Protein AF-A0A969Q692-F1 (afdb_monomer_lite)

Radius of gyration: 15.42 Å; chains: 1; boun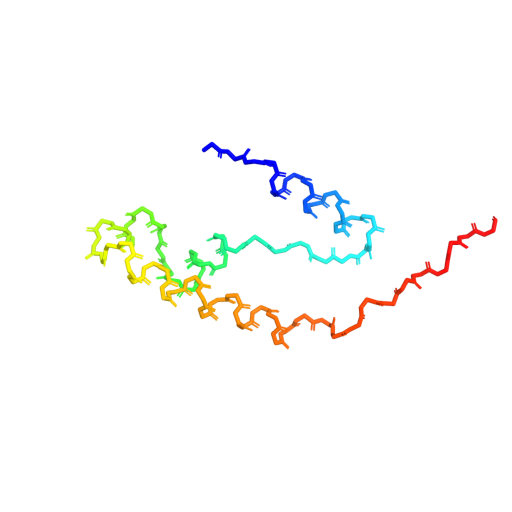ding box: 38×26×43 Å

Structure (mmCIF, N/CA/C/O backbone):
data_AF-A0A969Q692-F1
#
_entry.id   AF-A0A969Q692-F1
#
loop_
_atom_site.group_PDB
_atom_site.id
_atom_site.type_symbol
_atom_site.label_atom_id
_atom_site.label_alt_id
_atom_site.label_comp_id
_atom_site.label_asym_id
_atom_site.label_entity_id
_atom_site.label_seq_id
_atom_site.pdbx_PDB_ins_code
_atom_site.Cartn_x
_atom_site.Cartn_y
_atom_site.Cartn_z
_atom_site.occupancy
_atom_site.B_iso_or_equiv
_atom_site.auth_seq_id
_atom_site.auth_comp_id
_atom_site.auth_asym_id
_atom_site.auth_atom_id
_atom_site.pdbx_PDB_model_num
ATOM 1 N N . MET A 1 1 ? 3.301 14.258 -1.173 1.00 44.44 1 MET A N 1
ATOM 2 C CA . MET A 1 1 ? 2.376 15.226 -0.539 1.00 44.44 1 MET A CA 1
ATOM 3 C C . MET A 1 1 ? 1.132 14.456 -0.115 1.00 44.44 1 MET A C 1
ATOM 5 O O . MET A 1 1 ? 0.319 14.087 -0.950 1.00 44.44 1 MET A O 1
ATOM 9 N N . GLY A 1 2 ? 1.083 14.046 1.153 1.00 57.06 2 GLY A N 1
ATOM 10 C CA . GLY A 1 2 ? 0.099 13.087 1.650 1.00 57.06 2 GLY A CA 1
ATOM 11 C C . GLY A 1 2 ? -1.193 13.780 2.051 1.00 57.06 2 GLY A C 1
ATOM 12 O O . GLY A 1 2 ? -1.197 14.572 2.986 1.00 57.06 2 GLY A O 1
ATOM 13 N N . ALA A 1 3 ? -2.302 13.438 1.400 1.00 65.81 3 A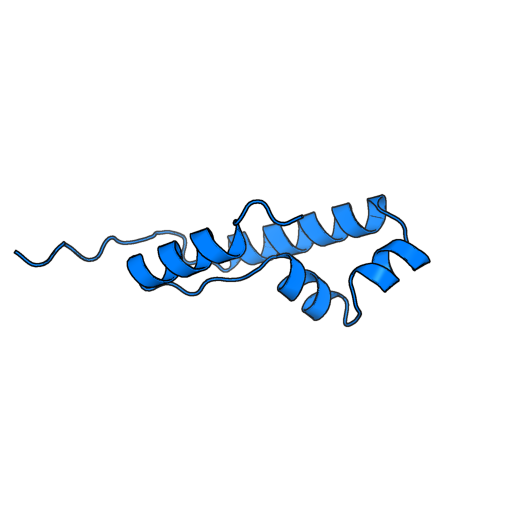LA A N 1
ATOM 14 C CA . ALA A 1 3 ? -3.646 13.938 1.712 1.00 65.81 3 ALA A CA 1
ATOM 15 C C . ALA A 1 3 ? -4.186 13.485 3.095 1.00 65.81 3 ALA A C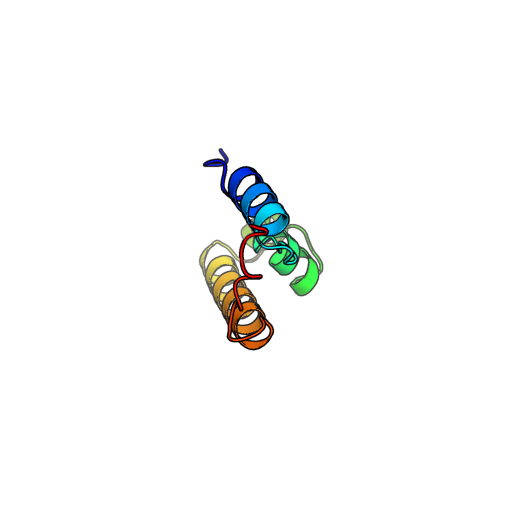 1
ATOM 17 O O . ALA A 1 3 ? -5.391 13.380 3.288 1.00 65.81 3 ALA A O 1
ATOM 18 N N . GLY A 1 4 ? -3.311 13.125 4.041 1.00 75.31 4 GLY A N 1
ATOM 19 C CA . GLY A 1 4 ? -3.673 12.676 5.384 1.00 75.31 4 GLY A CA 1
ATOM 20 C C . GLY A 1 4 ? -4.265 11.266 5.468 1.00 75.31 4 GLY A C 1
ATOM 21 O O . GLY A 1 4 ? -4.686 10.874 6.552 1.00 75.31 4 GLY A O 1
ATOM 22 N N . LYS A 1 5 ? -4.278 10.490 4.374 1.00 83.62 5 LYS A N 1
ATOM 23 C CA . LYS A 1 5 ? -4.949 9.177 4.296 1.00 83.62 5 LYS A CA 1
ATOM 24 C C . LYS A 1 5 ? -4.472 8.203 5.373 1.00 83.62 5 LYS A C 1
ATOM 26 O O . LYS A 1 5 ? -5.307 7.651 6.077 1.00 83.62 5 LYS A O 1
ATOM 31 N N . SER A 1 6 ? -3.161 8.069 5.582 1.00 82.75 6 SER A N 1
ATOM 32 C CA . SER A 1 6 ? -2.630 7.170 6.615 1.00 82.75 6 SER A CA 1
ATOM 33 C C . SER A 1 6 ? -2.928 7.676 8.033 1.00 82.75 6 SER A C 1
ATOM 35 O O . SER A 1 6 ? -3.193 6.886 8.931 1.00 82.75 6 SER A O 1
ATOM 37 N N . SER A 1 7 ? -2.958 8.995 8.260 1.00 84.88 7 SER A N 1
ATOM 38 C CA . SER A 1 7 ? -3.320 9.562 9.570 1.00 84.88 7 SER A CA 1
ATOM 39 C C . SER A 1 7 ? -4.806 9.393 9.893 1.00 84.88 7 SER A C 1
ATOM 41 O O . SER A 1 7 ? -5.145 9.016 11.013 1.00 84.88 7 SER A O 1
ATOM 43 N N . VAL A 1 8 ? -5.691 9.637 8.922 1.00 86.94 8 VAL A N 1
ATOM 44 C CA . VAL A 1 8 ? -7.137 9.410 9.066 1.00 86.94 8 VAL A CA 1
ATOM 45 C C . VAL A 1 8 ? -7.431 7.916 9.185 1.00 86.94 8 VAL A C 1
ATOM 47 O O . VAL A 1 8 ? -8.154 7.514 10.088 1.00 86.94 8 VAL A O 1
ATOM 50 N N . GLY A 1 9 ? -6.816 7.085 8.343 1.00 85.62 9 GLY A N 1
ATOM 51 C CA . GLY A 1 9 ? -6.983 5.635 8.348 1.00 85.62 9 GLY A CA 1
ATOM 52 C C . GLY A 1 9 ? -6.546 4.985 9.659 1.00 85.62 9 GLY A C 1
ATOM 53 O O . GLY A 1 9 ? -7.295 4.185 10.210 1.00 85.62 9 GLY A O 1
ATOM 54 N N . ARG A 1 10 ? -5.398 5.389 10.226 1.00 86.56 10 ARG A N 1
ATOM 55 C CA . ARG A 1 10 ? -4.961 4.922 11.555 1.00 86.56 10 ARG A CA 1
ATOM 56 C C . ARG A 1 10 ? -5.946 5.305 12.656 1.00 86.56 10 ARG A C 1
ATOM 58 O O . ARG A 1 10 ? -6.290 4.462 13.477 1.00 86.56 10 ARG A O 1
ATOM 65 N N . ARG A 1 11 ? -6.421 6.556 12.673 1.00 88.50 11 ARG A N 1
ATOM 66 C CA . ARG A 1 11 ? -7.414 7.013 13.663 1.00 88.50 11 ARG A CA 1
ATOM 67 C C . ARG A 1 11 ? -8.726 6.245 13.541 1.00 88.50 11 ARG A C 1
ATOM 69 O O . ARG A 1 11 ? -9.252 5.793 14.551 1.00 88.50 11 ARG A O 1
ATOM 76 N N . LEU A 1 12 ? -9.208 6.052 12.316 1.00 87.31 12 LEU A N 1
ATOM 77 C CA . LEU A 1 12 ? -10.423 5.292 12.051 1.00 87.31 12 LEU A CA 1
ATOM 78 C C . LEU A 1 12 ? -10.269 3.828 12.482 1.00 87.31 12 LEU A C 1
ATOM 80 O O 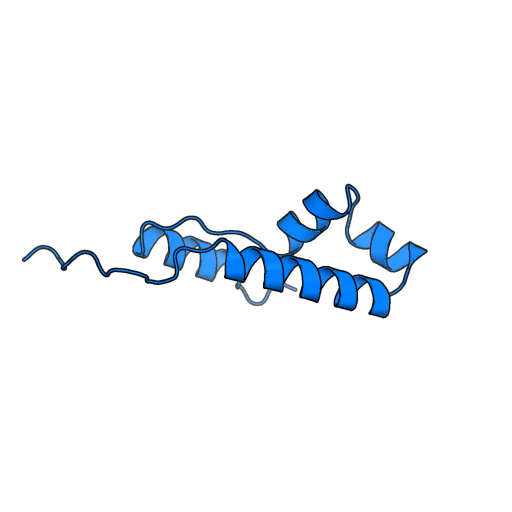. LEU A 1 12 ? -11.139 3.293 13.157 1.00 87.31 12 LEU A O 1
ATOM 84 N N . ALA A 1 13 ? -9.146 3.191 12.157 1.00 86.94 13 ALA A N 1
ATOM 85 C CA . ALA A 1 13 ? -8.880 1.810 12.543 1.00 86.94 13 ALA A CA 1
ATOM 86 C C . ALA A 1 13 ? -8.841 1.628 14.069 1.00 86.94 13 ALA A C 1
ATOM 88 O O . ALA A 1 13 ? -9.445 0.688 14.583 1.00 86.94 13 ALA A O 1
ATOM 89 N N . LEU A 1 14 ? -8.224 2.572 14.793 1.00 86.81 14 LEU A N 1
ATOM 90 C CA . LEU A 1 14 ? -8.240 2.604 16.259 1.00 86.81 14 LEU A CA 1
ATOM 91 C C . LEU A 1 14 ? -9.666 2.708 16.813 1.00 86.81 14 LEU A C 1
ATOM 93 O O . LEU A 1 14 ? -10.016 1.965 17.724 1.00 86.81 14 LEU A O 1
ATOM 97 N N . GLN A 1 15 ? -10.498 3.591 16.252 1.00 87.50 15 GLN A N 1
ATOM 98 C CA . GLN A 1 15 ? -11.894 3.749 16.678 1.00 87.50 15 GLN A CA 1
ATOM 99 C C . GLN A 1 15 ? -12.747 2.509 16.391 1.00 87.50 15 GLN A C 1
ATOM 101 O O . GLN A 1 15 ? -13.658 2.200 17.153 1.00 87.50 15 GLN A O 1
ATOM 106 N N . LEU A 1 16 ? -12.459 1.798 15.300 1.00 83.88 16 LEU A N 1
ATOM 107 C CA . LEU A 1 16 ? -13.190 0.598 14.897 1.00 83.88 16 LEU A CA 1
ATOM 108 C C . LEU A 1 16 ? -12.621 -0.694 15.507 1.00 83.88 16 LEU A C 1
ATOM 110 O O . LEU A 1 16 ? -13.206 -1.756 15.303 1.00 83.88 16 LEU A O 1
ATOM 114 N N . GLY A 1 17 ? -11.496 -0.629 16.227 1.00 83.50 17 GLY A N 1
ATOM 115 C CA . GLY A 1 17 ? -10.822 -1.805 16.784 1.00 83.50 17 GLY A CA 1
ATOM 116 C C . GLY A 1 17 ? -10.280 -2.766 15.720 1.00 83.50 17 GLY A C 1
ATOM 117 O O . GLY A 1 17 ? -10.200 -3.968 15.964 1.00 83.50 17 GLY A O 1
ATOM 118 N N . VAL A 1 18 ? -9.938 -2.259 14.532 1.00 83.25 18 VAL A N 1
ATOM 119 C CA . VAL A 1 18 ? -9.410 -3.055 13.411 1.00 83.25 18 VAL A CA 1
ATOM 120 C C . VAL A 1 18 ? -7.959 -2.692 13.112 1.00 83.25 18 VAL A C 1
ATOM 122 O O . VAL A 1 18 ? -7.467 -1.631 13.492 1.00 83.25 18 VAL A O 1
ATOM 125 N N . THR A 1 19 ? -7.253 -3.567 12.399 1.00 84.44 19 THR A N 1
ATOM 126 C CA . THR A 1 19 ? -5.895 -3.282 11.926 1.00 84.44 19 THR A CA 1
ATOM 127 C C . THR A 1 19 ? -5.937 -2.353 10.714 1.00 84.44 19 THR A C 1
ATOM 129 O O . THR A 1 19 ? -6.642 -2.620 9.742 1.00 84.44 19 THR A O 1
ATOM 132 N N . PHE A 1 20 ? -5.145 -1.281 10.748 1.00 85.25 20 PHE A N 1
ATOM 133 C CA . PHE A 1 20 ? -4.868 -0.465 9.568 1.00 85.25 20 PHE A CA 1
ATOM 134 C C . PHE A 1 20 ? -3.735 -1.099 8.754 1.00 85.25 20 PHE A C 1
ATOM 136 O O . PHE A 1 20 ? -2.698 -1.436 9.323 1.00 85.25 20 PHE A O 1
ATOM 143 N N . LYS A 1 21 ? -3.918 -1.220 7.438 1.00 86.25 21 LYS A N 1
ATOM 144 C CA . LYS A 1 21 ? -2.864 -1.601 6.491 1.00 86.25 21 LYS A CA 1
ATOM 145 C C . LYS A 1 21 ? -2.688 -0.488 5.469 1.00 86.25 21 LYS A C 1
ATOM 147 O O . LYS A 1 21 ? -3.681 -0.036 4.897 1.00 86.25 21 LYS A O 1
ATOM 152 N N . ASP A 1 22 ? -1.452 -0.053 5.263 1.00 86.56 22 ASP A N 1
ATOM 153 C CA . ASP A 1 22 ? -1.116 0.909 4.217 1.00 86.56 22 ASP A CA 1
ATOM 154 C C . ASP A 1 22 ? -0.795 0.152 2.920 1.00 86.56 22 ASP A C 1
ATOM 156 O O . ASP A 1 22 ? -0.054 -0.831 2.936 1.00 86.56 22 ASP A O 1
ATOM 160 N N . ALA A 1 23 ? -1.399 0.563 1.805 1.00 84.44 23 ALA A N 1
ATOM 161 C CA . ALA A 1 23 ? -1.214 -0.128 0.533 1.00 84.44 23 ALA A CA 1
ATOM 162 C C . ALA A 1 23 ? 0.218 0.031 0.003 1.00 84.44 23 ALA A C 1
ATOM 164 O O . ALA A 1 23 ? 0.736 -0.911 -0.591 1.00 84.44 23 ALA A O 1
ATOM 165 N N . ASP A 1 24 ? 0.867 1.173 0.257 1.00 86.88 24 ASP A N 1
ATOM 166 C CA . ASP A 1 24 ? 2.239 1.420 -0.190 1.00 86.88 24 ASP A CA 1
ATOM 167 C C . ASP A 1 24 ? 3.215 0.480 0.536 1.00 86.88 24 ASP A C 1
ATOM 169 O O . ASP A 1 24 ? 4.075 -0.138 -0.096 1.00 86.88 24 ASP A O 1
ATOM 173 N N . ASP A 1 25 ? 3.021 0.289 1.844 1.00 89.56 25 ASP A N 1
ATOM 174 C CA . ASP A 1 25 ? 3.810 -0.654 2.646 1.00 89.56 25 ASP A CA 1
ATOM 175 C C . ASP A 1 25 ? 3.629 -2.095 2.142 1.00 89.56 25 ASP A C 1
ATOM 177 O O . ASP A 1 25 ? 4.598 -2.836 1.966 1.00 89.56 25 ASP A O 1
ATOM 181 N N . GLU A 1 26 ? 2.391 -2.496 1.846 1.00 90.38 26 GLU A N 1
ATOM 182 C CA . GLU A 1 26 ? 2.084 -3.833 1.324 1.00 90.38 26 GLU A CA 1
ATOM 183 C C . GLU A 1 26 ? 2.662 -4.049 -0.087 1.00 90.38 26 GLU A C 1
ATOM 185 O O . GLU A 1 26 ? 3.090 -5.159 -0.412 1.00 90.38 26 GLU A O 1
ATOM 190 N N . ILE A 1 27 ? 2.744 -3.000 -0.915 1.00 89.50 27 ILE A N 1
ATOM 191 C CA . ILE A 1 27 ? 3.427 -3.045 -2.217 1.00 89.50 27 ILE A CA 1
ATOM 192 C C . ILE A 1 27 ? 4.930 -3.269 -2.032 1.00 89.50 27 ILE A C 1
ATOM 194 O O . ILE A 1 27 ? 5.493 -4.129 -2.710 1.00 89.50 27 ILE A O 1
ATOM 198 N N . VAL A 1 28 ? 5.580 -2.560 -1.103 1.00 91.56 28 VAL A N 1
ATOM 199 C CA . VAL A 1 28 ? 7.012 -2.753 -0.803 1.00 91.56 28 VAL A CA 1
ATOM 200 C C . VAL A 1 28 ? 7.278 -4.169 -0.295 1.00 91.56 28 VAL A C 1
ATOM 202 O O . VAL A 1 28 ? 8.211 -4.823 -0.764 1.00 91.56 28 VAL A O 1
ATOM 205 N N . ILE A 1 29 ? 6.435 -4.676 0.610 1.00 90.44 29 ILE A N 1
ATOM 206 C CA . ILE A 1 29 ? 6.537 -6.043 1.139 1.00 90.44 29 ILE A CA 1
ATOM 207 C C . ILE A 1 29 ? 6.372 -7.073 0.015 1.00 90.44 29 ILE A C 1
ATOM 209 O O . ILE A 1 29 ? 7.152 -8.020 -0.070 1.00 90.44 29 ILE A O 1
ATOM 213 N N . ALA A 1 30 ? 5.385 -6.893 -0.866 1.00 88.12 30 ALA A N 1
ATOM 214 C CA . ALA A 1 30 ? 5.130 -7.815 -1.969 1.00 88.12 30 ALA A CA 1
ATOM 215 C C . ALA A 1 30 ? 6.225 -7.778 -3.049 1.00 88.12 30 ALA A C 1
ATOM 217 O O . ALA A 1 30 ? 6.547 -8.814 -3.629 1.00 88.12 30 ALA A O 1
ATOM 218 N N . ALA A 1 31 ? 6.792 -6.602 -3.327 1.00 88.31 31 ALA A N 1
ATOM 219 C CA . ALA A 1 31 ? 7.831 -6.419 -4.337 1.00 88.31 31 ALA A CA 1
ATOM 220 C C . ALA A 1 31 ? 9.249 -6.724 -3.818 1.00 88.31 31 ALA A C 1
ATOM 222 O O . ALA A 1 31 ? 10.166 -6.917 -4.621 1.00 88.31 31 ALA A O 1
ATOM 223 N N . GLY A 1 32 ? 9.442 -6.736 -2.494 1.00 92.25 32 GLY A N 1
ATOM 224 C CA . GLY A 1 32 ? 10.745 -6.912 -1.847 1.00 92.25 32 GLY A CA 1
ATOM 225 C C . GLY A 1 32 ? 11.729 -5.773 -2.126 1.00 92.25 32 GLY A C 1
ATOM 226 O O . GLY A 1 32 ? 12.936 -5.966 -1.997 1.00 92.25 32 GLY A O 1
ATOM 227 N N . ARG A 1 33 ? 11.235 -4.611 -2.567 1.00 92.19 33 ARG A N 1
ATOM 228 C CA . ARG A 1 33 ? 12.043 -3.442 -2.933 1.00 92.19 33 ARG A CA 1
ATOM 229 C C . ARG A 1 33 ? 11.249 -2.137 -2.777 1.00 92.19 33 ARG A C 1
ATOM 231 O O . ARG A 1 33 ? 10.017 -2.179 -2.821 1.00 92.19 33 ARG A O 1
ATOM 238 N N . PRO A 1 34 ? 11.924 -0.988 -2.619 1.00 93.56 34 PRO A N 1
ATOM 239 C CA . PRO A 1 34 ? 11.288 0.326 -2.563 1.00 93.56 34 PRO A CA 1
ATOM 240 C C . PRO A 1 34 ? 10.437 0.642 -3.799 1.00 93.56 34 PRO A C 1
ATOM 242 O O . PRO A 1 34 ? 10.802 0.305 -4.923 1.00 93.56 34 PRO A O 1
ATOM 245 N N . ILE A 1 35 ? 9.346 1.391 -3.608 1.00 90.12 35 ILE A N 1
ATOM 246 C CA . ILE A 1 35 ? 8.497 1.882 -4.710 1.00 90.12 35 ILE A CA 1
ATOM 247 C C . ILE A 1 35 ? 9.308 2.706 -5.718 1.00 90.12 35 ILE A C 1
ATOM 249 O O . ILE A 1 35 ? 9.104 2.567 -6.920 1.00 90.12 35 ILE A O 1
ATOM 253 N N . ALA A 1 36 ? 10.255 3.523 -5.245 1.00 92.50 36 ALA A N 1
ATOM 254 C CA . ALA A 1 36 ? 11.120 4.322 -6.112 1.00 92.50 36 ALA A CA 1
ATOM 255 C C . ALA A 1 36 ? 11.876 3.459 -7.138 1.00 92.50 36 ALA A C 1
ATOM 257 O O . ALA A 1 36 ? 11.926 3.824 -8.311 1.00 92.50 36 ALA A O 1
ATOM 258 N N . ASP A 1 37 ? 12.368 2.289 -6.724 1.00 93.50 37 ASP A N 1
ATOM 259 C CA . ASP A 1 37 ? 13.081 1.357 -7.604 1.00 93.50 37 ASP A CA 1
ATOM 260 C C . ASP A 1 37 ? 12.122 0.707 -8.610 1.00 93.50 37 ASP A C 1
ATOM 262 O O . ASP A 1 37 ? 12.459 0.542 -9.779 1.00 93.50 37 ASP A O 1
ATOM 266 N N . ILE A 1 38 ? 10.886 0.403 -8.194 1.00 89.38 38 ILE A N 1
ATOM 267 C CA . ILE A 1 38 ? 9.840 -0.107 -9.098 1.00 89.38 38 ILE A CA 1
ATOM 268 C C . ILE A 1 38 ? 9.545 0.915 -10.200 1.00 89.38 38 ILE A C 1
ATOM 270 O O . ILE A 1 38 ? 9.499 0.551 -11.372 1.00 89.38 38 ILE A O 1
ATOM 274 N N . PHE A 1 39 ? 9.378 2.189 -9.839 1.00 90.75 39 PHE A N 1
ATOM 275 C CA . PHE A 1 39 ? 9.160 3.258 -10.814 1.00 90.75 39 PHE A CA 1
ATOM 276 C C . PHE A 1 39 ? 10.367 3.450 -11.733 1.00 90.75 39 PHE A C 1
ATOM 278 O O . PHE A 1 39 ? 10.184 3.588 -12.940 1.00 90.75 39 PHE A O 1
ATOM 285 N N . ALA A 1 40 ? 11.582 3.446 -11.179 1.00 93.19 40 ALA A N 1
ATOM 286 C CA . ALA A 1 40 ? 12.806 3.650 -11.946 1.00 93.19 40 ALA A CA 1
ATOM 287 C C . ALA A 1 40 ? 13.061 2.521 -12.958 1.00 93.19 40 ALA A C 1
ATOM 289 O O . ALA A 1 40 ? 13.490 2.787 -14.077 1.00 93.19 40 ALA A O 1
ATOM 290 N N . GLU A 1 41 ? 12.785 1.271 -12.582 1.00 93.00 41 GLU A N 1
ATOM 291 C CA . GLU A 1 41 ? 13.058 0.104 -13.425 1.00 93.00 41 GLU A CA 1
ATOM 292 C C . GLU A 1 41 ? 11.905 -0.253 -14.367 1.00 93.00 41 GLU A C 1
ATOM 294 O O . GLU A 1 41 ? 12.140 -0.747 -15.469 1.00 93.00 41 GLU A O 1
ATOM 299 N N . ARG A 1 42 ? 10.656 -0.072 -13.921 1.00 89.06 42 ARG A N 1
ATOM 300 C CA . ARG A 1 42 ? 9.469 -0.630 -14.593 1.00 89.06 42 ARG A CA 1
ATOM 301 C C . ARG A 1 42 ? 8.431 0.409 -15.004 1.00 89.06 42 ARG A C 1
ATOM 303 O O . ARG A 1 42 ? 7.501 0.075 -15.734 1.00 89.06 42 ARG A O 1
ATOM 310 N N . GLY A 1 43 ? 8.590 1.655 -14.566 1.00 92.25 43 GLY A N 1
ATOM 311 C CA . GLY A 1 43 ? 7.660 2.738 -14.860 1.00 92.25 43 GLY A CA 1
ATOM 312 C C . GLY A 1 43 ? 6.340 2.656 -14.089 1.00 92.25 43 GLY A C 1
ATOM 313 O O . GLY A 1 43 ? 6.096 1.758 -13.278 1.00 92.25 43 GLY A O 1
ATOM 314 N N . GLU A 1 44 ? 5.474 3.639 -14.340 1.00 92.50 44 GLU A N 1
ATOM 315 C CA . GLU A 1 44 ? 4.206 3.788 -13.619 1.00 92.50 44 GLU A CA 1
ATOM 316 C C . GLU A 1 44 ? 3.214 2.657 -13.924 1.00 92.50 44 GLU A C 1
ATOM 318 O O . GLU A 1 44 ? 2.524 2.196 -13.017 1.00 92.50 44 GLU A O 1
ATOM 323 N N . ASP A 1 45 ? 3.153 2.165 -15.162 1.00 91.56 45 ASP A N 1
ATOM 324 C CA . ASP A 1 45 ? 2.150 1.170 -15.564 1.00 91.56 45 ASP A CA 1
ATOM 325 C C . ASP A 1 45 ? 2.271 -0.138 -14.775 1.00 91.56 45 ASP A C 1
ATOM 327 O O . ASP A 1 45 ? 1.273 -0.677 -14.276 1.00 91.56 45 ASP A O 1
ATOM 331 N N . GLU A 1 46 ? 3.501 -0.622 -14.600 1.00 88.38 46 GLU A N 1
ATOM 332 C CA . GLU A 1 46 ? 3.770 -1.816 -13.807 1.00 88.38 46 GLU A CA 1
ATOM 333 C C . GLU A 1 46 ? 3.457 -1.569 -12.326 1.00 88.38 46 GLU A C 1
ATOM 335 O O . GLU A 1 46 ? 2.837 -2.417 -11.675 1.00 88.38 46 GLU A O 1
ATOM 340 N N . PHE A 1 47 ? 3.821 -0.394 -11.796 1.00 90.50 47 PHE A N 1
ATOM 341 C CA . PHE A 1 47 ? 3.468 -0.009 -10.431 1.00 90.50 47 PHE A CA 1
ATOM 342 C C . PHE A 1 47 ? 1.947 -0.038 -10.229 1.00 90.50 47 PHE A C 1
ATOM 344 O O . PHE A 1 47 ? 1.465 -0.697 -9.309 1.00 90.50 47 PHE A O 1
ATOM 351 N N . ARG A 1 48 ? 1.168 0.566 -11.136 1.00 92.25 48 ARG A N 1
ATOM 352 C CA . ARG A 1 48 ? -0.305 0.559 -11.088 1.00 92.25 48 ARG A CA 1
ATOM 353 C C . ARG A 1 48 ? -0.886 -0.845 -11.215 1.00 92.25 48 ARG A C 1
ATOM 355 O O . ARG A 1 48 ? -1.911 -1.166 -10.610 1.00 92.25 48 ARG A O 1
ATOM 362 N N . ALA A 1 49 ? -0.284 -1.714 -12.024 1.00 90.62 49 ALA A N 1
ATOM 363 C CA . ALA A 1 49 ? -0.679 -3.120 -12.107 1.00 90.62 49 ALA A CA 1
ATOM 364 C C . ALA A 1 49 ? -0.362 -3.893 -10.811 1.00 90.62 49 ALA A C 1
ATOM 366 O O . ALA A 1 49 ? -1.135 -4.764 -10.405 1.00 90.62 49 ALA A O 1
ATOM 367 N N . GLY A 1 50 ? 0.757 -3.591 -10.150 1.00 88.62 50 GLY A N 1
ATOM 368 C CA . GLY A 1 50 ? 1.113 -4.113 -8.828 1.00 88.62 50 GLY A CA 1
ATOM 369 C C . GLY A 1 50 ? 0.146 -3.649 -7.740 1.00 88.62 50 GLY A C 1
ATOM 370 O O . GLY A 1 50 ? -0.439 -4.481 -7.050 1.00 88.62 50 GLY A O 1
ATOM 371 N N . GLU A 1 51 ? -0.098 -2.341 -7.664 1.00 91.69 51 GLU A N 1
ATOM 372 C CA . GLU A 1 51 ? -1.030 -1.693 -6.732 1.00 91.69 51 GLU A CA 1
ATOM 373 C C . GLU A 1 51 ? -2.414 -2.356 -6.778 1.00 91.69 51 GLU A C 1
ATOM 375 O O . GLU A 1 51 ? -2.939 -2.795 -5.754 1.00 91.69 51 GLU A O 1
ATOM 380 N N . ARG A 1 52 ? -2.970 -2.550 -7.981 1.00 91.94 52 ARG A N 1
ATOM 381 C CA . ARG A 1 52 ? -4.265 -3.227 -8.167 1.00 91.94 52 ARG A CA 1
ATOM 382 C C . ARG A 1 52 ? -4.283 -4.658 -7.623 1.00 91.94 52 ARG A C 1
ATOM 384 O O . ARG A 1 52 ? -5.260 -5.051 -6.989 1.00 91.94 52 ARG A O 1
ATOM 391 N N . ARG A 1 53 ? -3.215 -5.433 -7.843 1.00 90.56 53 ARG A N 1
ATOM 392 C CA . ARG A 1 53 ? -3.102 -6.817 -7.346 1.00 90.56 53 ARG A CA 1
ATOM 393 C C . ARG A 1 53 ? -3.024 -6.868 -5.821 1.00 90.56 53 ARG A C 1
ATOM 395 O O . ARG A 1 53 ? -3.672 -7.714 -5.208 1.00 90.56 53 ARG A O 1
ATOM 402 N N . VAL A 1 54 ? -2.266 -5.956 -5.212 1.00 89.88 54 VAL A N 1
ATOM 403 C CA . VAL A 1 54 ? -2.150 -5.862 -3.750 1.00 89.88 54 VAL A CA 1
ATOM 404 C C . VAL A 1 54 ? -3.491 -5.479 -3.133 1.00 89.88 54 VAL A C 1
ATOM 406 O O . VAL A 1 54 ? -3.951 -6.167 -2.225 1.00 89.88 54 VAL A O 1
ATOM 409 N N . ILE A 1 55 ? -4.167 -4.457 -3.664 1.00 88.44 55 ILE A N 1
ATOM 410 C CA . ILE A 1 55 ? -5.485 -4.035 -3.169 1.00 88.44 55 ILE A CA 1
ATOM 411 C C . ILE A 1 55 ? -6.499 -5.182 -3.262 1.00 88.44 55 ILE A C 1
ATOM 413 O O . ILE A 1 55 ? -7.174 -5.466 -2.275 1.00 88.44 55 ILE A O 1
ATOM 417 N N . ALA A 1 56 ? -6.569 -5.887 -4.397 1.00 89.94 56 ALA A N 1
ATOM 418 C CA . ALA A 1 56 ? -7.471 -7.030 -4.557 1.00 89.94 56 ALA A CA 1
ATOM 419 C C . ALA A 1 56 ? -7.232 -8.105 -3.479 1.00 89.94 56 ALA A C 1
ATOM 421 O O . ALA A 1 56 ? -8.166 -8.522 -2.793 1.00 89.94 56 ALA A O 1
ATOM 422 N N . ARG A 1 57 ? -5.966 -8.469 -3.242 1.00 87.38 57 ARG A N 1
ATOM 423 C CA . ARG A 1 57 ? -5.580 -9.425 -2.192 1.00 87.38 57 ARG A CA 1
ATOM 424 C C . ARG A 1 57 ? -5.967 -8.945 -0.788 1.00 87.38 57 ARG A C 1
ATOM 426 O O . ARG A 1 57 ? -6.403 -9.745 0.044 1.00 87.38 57 ARG A O 1
ATOM 433 N N . LEU A 1 58 ? -5.798 -7.655 -0.496 1.00 84.75 58 LEU A N 1
ATOM 434 C CA . LEU A 1 58 ? -6.175 -7.073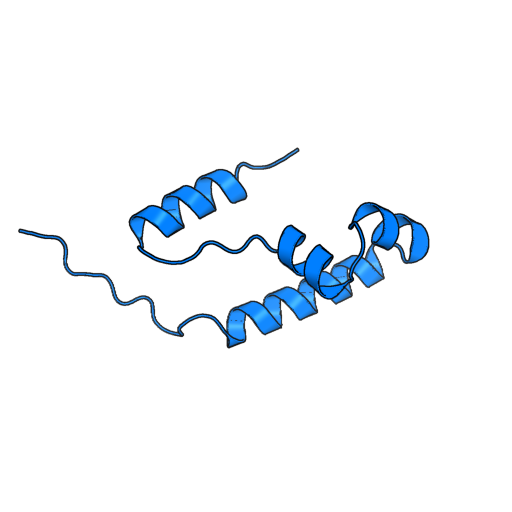 0.797 1.00 84.75 58 LEU A CA 1
ATOM 435 C C . LEU A 1 58 ? -7.694 -7.110 1.018 1.00 84.75 58 LEU A C 1
ATOM 437 O O . LEU A 1 58 ? -8.142 -7.384 2.130 1.00 84.75 58 LEU A O 1
ATOM 441 N N . MET A 1 59 ? -8.488 -6.894 -0.032 1.00 83.38 59 MET A N 1
ATOM 442 C CA . MET A 1 59 ? -9.952 -6.957 0.043 1.00 83.38 59 MET A CA 1
ATOM 443 C C . MET A 1 59 ? -10.472 -8.384 0.263 1.00 83.38 59 MET A C 1
ATOM 445 O O . MET A 1 59 ? -11.470 -8.568 0.956 1.00 83.38 59 MET A O 1
ATOM 449 N N . GLU A 1 60 ? -9.790 -9.399 -0.270 1.00 82.81 60 GLU A N 1
ATOM 450 C CA . GLU A 1 60 ? -10.138 -10.809 -0.038 1.00 82.81 60 GLU A CA 1
ATOM 451 C C . GLU A 1 60 ? -9.854 -11.274 1.397 1.00 82.81 60 GLU A C 1
ATOM 453 O O . GLU A 1 60 ? -10.538 -12.163 1.908 1.00 82.81 60 GLU A O 1
ATOM 458 N N . SER A 1 61 ? -8.850 -10.677 2.043 1.00 68.50 61 SER A N 1
ATOM 459 C CA . SER A 1 61 ? -8.360 -11.076 3.368 1.00 68.50 61 SER A CA 1
ATOM 460 C C . SER A 1 61 ? -8.918 -10.239 4.526 1.00 68.50 61 SER A C 1
ATOM 462 O O . SER A 1 61 ? -8.760 -10.624 5.686 1.00 68.50 61 SER A O 1
ATOM 464 N N . ALA A 1 62 ? -9.608 -9.131 4.247 1.00 64.12 62 ALA A N 1
ATOM 465 C CA . ALA A 1 62 ? -10.316 -8.364 5.266 1.00 64.12 62 ALA A CA 1
ATOM 466 C C . ALA A 1 62 ? -11.583 -9.109 5.747 1.00 64.12 62 ALA A C 1
ATOM 468 O O . ALA A 1 62 ? -12.296 -9.708 4.934 1.00 64.12 62 ALA A O 1
ATOM 469 N N . PRO A 1 63 ? -11.919 -9.071 7.053 1.00 61.88 63 PRO A N 1
ATOM 470 C CA . PRO A 1 63 ? -13.187 -9.609 7.533 1.00 61.88 63 PRO A CA 1
ATOM 471 C C . PRO A 1 63 ? -14.342 -8.913 6.801 1.00 61.88 63 PRO A C 1
ATOM 473 O O . PRO A 1 63 ? -14.522 -7.702 6.900 1.00 61.88 63 PRO A O 1
ATOM 476 N N . ARG A 1 64 ? -15.131 -9.701 6.058 1.00 57.31 64 ARG A N 1
ATOM 477 C CA . ARG A 1 64 ? -16.205 -9.238 5.154 1.00 57.31 64 ARG A CA 1
ATOM 478 C C . ARG A 1 64 ? -17.355 -8.485 5.830 1.00 57.31 64 ARG A C 1
ATOM 480 O O . ARG A 1 64 ? -18.270 -8.030 5.154 1.00 57.31 64 ARG A O 1
ATOM 487 N N . CYS A 1 65 ? -17.334 -8.342 7.147 1.00 52.59 65 CYS A N 1
ATOM 488 C CA . CYS A 1 65 ? -18.302 -7.533 7.863 1.00 52.59 65 CYS A CA 1
ATOM 489 C C . CYS A 1 65 ? -17.622 -6.863 9.055 1.00 52.59 65 CYS A C 1
ATOM 491 O O . CYS A 1 65 ? -17.219 -7.506 10.023 1.00 52.59 65 CYS A O 1
ATOM 493 N N . TRP A 1 66 ? -17.510 -5.539 8.993 1.00 57.50 66 TRP A N 1
ATOM 494 C CA . TRP A 1 66 ? -17.436 -4.754 10.212 1.00 57.50 66 TRP A CA 1
ATOM 495 C C . TRP A 1 66 ? -18.708 -5.045 11.021 1.00 57.50 66 TRP A C 1
ATOM 497 O O . TRP A 1 66 ? -19.817 -4.801 10.545 1.00 57.50 66 TRP A O 1
ATOM 507 N N . ARG A 1 67 ? -18.556 -5.612 12.222 1.00 57.38 67 ARG A N 1
ATOM 508 C CA . ARG A 1 67 ? -19.623 -5.661 13.227 1.00 57.38 67 ARG A CA 1
ATOM 509 C C . ARG A 1 67 ? -19.388 -4.481 14.167 1.00 57.38 67 ARG A C 1
ATOM 511 O O . ARG A 1 67 ? -18.396 -4.524 14.895 1.00 57.38 67 ARG A O 1
ATOM 518 N N . PRO A 1 68 ? -20.241 -3.443 14.175 1.00 59.69 68 PRO A N 1
ATOM 519 C CA . PRO A 1 68 ? -20.153 -2.427 15.210 1.00 59.69 68 PRO A CA 1
ATOM 520 C C . PRO A 1 68 ? -20.276 -3.106 16.577 1.00 59.69 68 PRO A C 1
ATOM 522 O O . PRO A 1 68 ? -21.250 -3.815 16.841 1.00 59.69 68 PRO A O 1
ATOM 525 N N . VAL A 1 69 ? -19.280 -2.909 17.441 1.00 61.69 69 VAL A N 1
ATOM 526 C CA . VAL A 1 69 ? -19.458 -3.112 18.880 1.00 61.69 69 VAL A CA 1
ATOM 527 C C . VAL A 1 69 ? -20.526 -2.108 19.304 1.00 61.69 69 VAL A C 1
ATOM 529 O O . VAL A 1 69 ? -20.386 -0.916 19.029 1.00 61.69 69 VAL A O 1
ATOM 532 N N . ALA A 1 70 ? -21.627 -2.592 19.884 1.00 58.72 70 ALA A N 1
ATOM 533 C CA . ALA A 1 70 ? -22.677 -1.727 20.407 1.00 58.72 70 ALA A CA 1
ATOM 534 C C . ALA A 1 70 ? -22.046 -0.701 21.359 1.00 58.72 70 ALA A C 1
ATOM 536 O O . ALA A 1 70 ? -21.250 -1.076 22.224 1.00 58.72 70 ALA A O 1
ATOM 537 N N . ALA A 1 71 ? -22.356 0.581 21.155 1.00 46.97 71 ALA A N 1
ATOM 538 C CA . ALA A 1 71 ? -21.871 1.649 22.018 1.00 46.97 71 ALA A CA 1
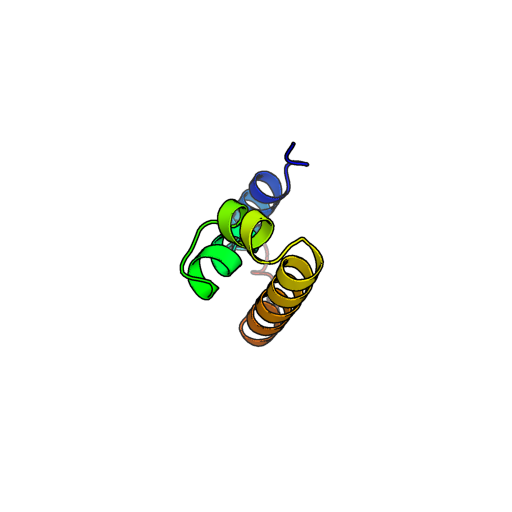ATOM 539 C C . ALA A 1 71 ? -22.248 1.331 23.479 1.00 46.97 71 ALA A C 1
ATOM 541 O O . ALA A 1 71 ? -23.388 0.919 23.714 1.00 46.97 71 ALA A O 1
ATOM 542 N N . PRO A 1 72 ? -21.322 1.468 24.444 1.00 54.00 72 PRO A N 1
ATOM 543 C CA . PRO A 1 72 ? -21.677 1.334 25.849 1.00 54.00 72 PRO A CA 1
ATOM 544 C C . PRO A 1 72 ? -22.687 2.429 26.212 1.00 54.00 72 PRO A C 1
ATOM 546 O O . PRO A 1 72 ? -22.504 3.586 25.824 1.00 54.00 72 PRO A O 1
ATOM 549 N N . SER A 1 73 ? -23.760 2.013 26.890 1.00 58.28 73 SER A N 1
ATOM 550 C CA . SER A 1 73 ? -24.843 2.856 27.405 1.00 58.28 73 SER A CA 1
ATOM 551 C C . SER A 1 73 ? -24.355 3.982 28.308 1.00 58.28 73 SER A C 1
ATOM 553 O O . SER A 1 73 ? -23.391 3.742 29.072 1.00 58.28 73 SER A O 1
#

Foldseek 3Di:
DDPCCQVVQVVVCVVLVHDRDDLLVQLCVVVVHHPVVCCVPPNDVVVVVSSVVSVVVVCVPPDPDSDDPPPDD

Sequence (73 aa):
MGAGKSSVGRRLALQLGVTFKDADDEIVIAAGRPIADIFAERGEDEFRAGERRVIARLMESAPRCWRPVAAPS

pLDDT: mean 81.62, std 13.28, range [44.44, 93.56]

Secondary structure (DSSP, 8-state):
---SHHHHHHHHHHHHT-----HHHHHHHHHTS-HHHHHHHHHHHHHHHHHHHHHHHHHHHS-S---PPPPP-